Protein AF-A0A1C5G244-F1 (afdb_monomer_lite)

Sequence (136 aa):
MRPIRTLVAVAAVSLAIAAPAVAAPQTTAASAATPTVEEQRLDQAAPQEILRRSGFDDVAPDFARALAGTHSAAEAERVITRDGRALWRRAVDRVQGRGPAGGDLSRGDDRPLYWARLGMTRVLGQWQPGFPLTDA

pLDDT: mean 85.11, std 18.09, range [38.53, 98.81]

Secondary structure (DSSP, 8-state):
--PPPP-----------PPP----------PPPPPPHHHHHTTSHHHHHHHHHHTGGGHHHHHHHHHHT--SHHHHHHHHHHHHHHHHHHHHHHHTT-SS--SSS-TT--HHHHHHHHHHHHHHHH---SSPPPP-

Radius of gyration: 28.36 Å; chains: 1; bounding box: 49×92×51 Å

Foldseek 3Di:
DDDDDDDDDDDDDDDDDDDDDDDDDPQPQQAQDDDDPVLVCCVPPPLCVVLVQQVLNVLLVVLLVLCQPDQDPVSNVVSCVVSLVVLVVSLVCLLVVHDDVRHPDDSPDCSNSVSSVSSNVSSVSRDGHPDGDDDD

Structure (mmCIF, N/CA/C/O backbone):
data_AF-A0A1C5G244-F1
#
_entry.id   AF-A0A1C5G244-F1
#
loop_
_atom_site.group_PDB
_atom_site.id
_atom_site.type_symbol
_atom_site.label_atom_id
_atom_site.label_alt_id
_atom_site.label_comp_id
_atom_site.label_asym_id
_atom_site.label_entity_id
_atom_site.label_seq_id
_atom_site.pdbx_PDB_ins_code
_atom_site.Cartn_x
_atom_site.Cartn_y
_atom_site.Cartn_z
_atom_site.occupancy
_atom_site.B_iso_or_equiv
_atom_site.auth_seq_id
_atom_site.auth_comp_id
_atom_site.auth_asym_id
_atom_site.auth_atom_id
_atom_site.pdbx_PDB_model_num
ATOM 1 N N . MET A 1 1 ? -25.290 80.795 19.929 1.00 38.81 1 MET A N 1
ATOM 2 C CA . MET A 1 1 ? -25.675 79.786 18.918 1.00 38.81 1 MET A CA 1
ATOM 3 C C . MET A 1 1 ? -25.995 78.477 19.641 1.00 38.81 1 MET A C 1
ATOM 5 O O . MET A 1 1 ? -25.150 78.031 20.394 1.00 38.81 1 MET A O 1
ATOM 9 N N . ARG A 1 2 ? -27.236 77.985 19.470 1.00 38.53 2 ARG A N 1
ATOM 10 C CA . ARG A 1 2 ? -27.871 76.674 19.790 1.00 38.53 2 ARG A CA 1
ATOM 11 C C . ARG A 1 2 ? -27.381 75.814 20.993 1.00 38.53 2 ARG A C 1
ATOM 13 O O . ARG A 1 2 ? -26.230 75.399 20.998 1.00 38.53 2 ARG A O 1
ATOM 20 N N . PRO A 1 3 ? -28.275 75.420 21.933 1.00 41.06 3 PRO A N 1
ATOM 21 C CA . PRO A 1 3 ? -27.953 74.474 23.006 1.00 41.06 3 PRO A CA 1
ATOM 22 C C . PRO A 1 3 ? -27.981 73.022 22.497 1.00 41.06 3 PRO A C 1
ATOM 24 O O . PRO A 1 3 ? -28.948 72.606 21.856 1.00 41.06 3 PRO A O 1
ATOM 27 N N . ILE A 1 4 ? -26.942 72.238 22.797 1.00 52.84 4 ILE A N 1
ATOM 28 C CA . ILE A 1 4 ? -26.887 70.805 22.473 1.00 52.84 4 ILE A CA 1
ATOM 29 C C . ILE A 1 4 ? -27.452 70.028 23.665 1.00 52.84 4 ILE A C 1
ATOM 31 O O . ILE A 1 4 ? -26.930 70.094 24.774 1.00 52.84 4 ILE A O 1
ATOM 35 N N . ARG A 1 5 ? -28.569 69.337 23.428 1.00 50.47 5 ARG A N 1
ATOM 36 C CA . ARG A 1 5 ? -29.277 68.502 24.402 1.00 50.47 5 ARG A CA 1
ATOM 37 C C . ARG A 1 5 ? -28.597 67.139 24.518 1.00 50.47 5 ARG A C 1
ATOM 39 O O . ARG A 1 5 ? -28.425 66.446 23.520 1.00 50.47 5 ARG A O 1
ATOM 46 N N . THR A 1 6 ? -28.257 66.766 25.743 1.00 46.66 6 THR A N 1
ATOM 47 C CA . THR A 1 6 ? -27.741 65.455 26.140 1.00 46.66 6 THR A CA 1
ATOM 48 C C . THR A 1 6 ? -28.837 64.393 26.013 1.00 46.66 6 THR A C 1
ATOM 50 O O . THR A 1 6 ? -29.917 64.561 26.576 1.00 46.66 6 THR A O 1
ATOM 53 N N . LEU A 1 7 ? -28.562 63.286 25.321 1.00 48.94 7 LEU A N 1
ATOM 54 C CA . LEU A 1 7 ? -29.359 62.058 25.390 1.00 48.94 7 LEU A CA 1
ATOM 55 C C . LEU A 1 7 ? -28.402 60.891 25.643 1.00 48.94 7 LEU A C 1
ATOM 57 O O . LEU A 1 7 ? -27.658 60.483 24.757 1.00 48.94 7 LEU A O 1
ATOM 61 N N . VAL A 1 8 ? -28.397 60.390 26.879 1.00 49.19 8 VAL A N 1
ATOM 62 C CA . VAL A 1 8 ? -27.701 59.160 27.270 1.00 49.19 8 VAL A CA 1
ATOM 63 C C . VAL A 1 8 ? -28.690 58.012 27.094 1.00 49.19 8 VAL A C 1
ATOM 65 O O . VAL A 1 8 ? -29.697 57.952 27.795 1.00 49.19 8 VAL A O 1
ATOM 68 N N . ALA A 1 9 ? -28.421 57.118 26.145 1.00 48.81 9 ALA A N 1
ATOM 69 C CA . ALA A 1 9 ? -29.157 55.871 25.984 1.00 48.81 9 ALA A CA 1
ATOM 70 C C . ALA A 1 9 ? -28.439 54.770 26.779 1.00 48.81 9 ALA A C 1
ATOM 72 O O . ALA A 1 9 ? -27.307 54.410 26.461 1.00 48.81 9 ALA A O 1
ATOM 73 N N . VAL A 1 10 ? -29.081 54.254 27.828 1.00 49.84 10 VAL A N 1
ATOM 74 C CA . VAL A 1 10 ? -28.596 53.091 28.583 1.00 49.84 10 VAL A CA 1
ATOM 75 C C . VAL A 1 10 ? -29.137 51.836 27.901 1.00 49.84 10 VAL A C 1
ATOM 77 O O . VAL A 1 10 ? -30.338 51.578 27.935 1.00 49.84 10 VAL A O 1
ATOM 80 N N . ALA A 1 11 ? -28.258 51.066 27.261 1.00 52.50 11 ALA A N 1
ATOM 81 C CA . ALA A 1 11 ? -28.584 49.749 26.727 1.00 52.50 11 ALA A CA 1
ATOM 82 C C . ALA A 1 11 ? -28.384 48.699 27.830 1.00 52.50 11 ALA A C 1
ATOM 84 O O . ALA A 1 11 ? -27.265 48.483 28.296 1.00 52.50 11 ALA A O 1
ATOM 85 N N . ALA A 1 12 ? -29.468 48.059 28.266 1.00 51.81 12 ALA A N 1
ATOM 86 C CA . ALA A 1 12 ? -29.406 46.920 29.174 1.00 51.81 12 ALA A CA 1
ATOM 87 C C . ALA A 1 12 ? -28.983 45.669 28.386 1.00 51.81 12 ALA A C 1
ATOM 89 O O . ALA A 1 12 ? -29.710 45.204 27.510 1.00 51.81 12 ALA A O 1
ATOM 90 N N . VAL A 1 13 ? -27.797 45.137 28.684 1.00 59.84 13 VAL A N 1
ATOM 91 C CA . VAL A 1 13 ? -27.302 43.876 28.118 1.00 59.84 13 VAL A CA 1
ATOM 92 C C . VAL A 1 13 ? -27.800 42.730 28.996 1.00 59.84 13 VAL A C 1
ATOM 94 O O . VAL A 1 13 ? -27.404 42.607 30.153 1.00 59.84 13 VAL A O 1
ATOM 97 N N . SER A 1 14 ? -28.684 41.892 28.458 1.00 55.09 14 SER A N 1
ATOM 98 C CA . SER A 1 14 ? -29.106 40.645 29.101 1.00 55.09 14 SER A CA 1
ATOM 99 C C . SER A 1 14 ? -28.030 39.578 28.895 1.00 55.09 14 SER A C 1
ATOM 101 O O . SER A 1 14 ? -27.777 39.149 27.771 1.00 55.09 14 SER A O 1
ATOM 103 N N . LEU A 1 15 ? -27.383 39.155 29.981 1.00 54.06 15 LEU A N 1
ATOM 104 C CA . LEU A 1 15 ? -26.385 38.089 29.970 1.00 54.06 15 LEU A CA 1
ATOM 105 C C . LEU A 1 15 ? -27.097 36.727 29.999 1.00 54.06 15 LEU A C 1
ATOM 107 O O . LEU A 1 15 ? -27.658 36.338 31.021 1.00 54.06 15 LEU A O 1
ATOM 111 N N . ALA A 1 16 ? -27.099 36.010 28.875 1.00 62.41 16 ALA A N 1
ATOM 112 C CA . ALA A 1 16 ? -27.580 34.633 28.820 1.00 62.41 16 ALA A CA 1
ATOM 113 C C . ALA A 1 16 ? -26.524 33.699 29.435 1.00 62.41 16 ALA A C 1
ATOM 115 O O . ALA A 1 16 ? -25.409 33.586 28.928 1.00 62.41 16 ALA A O 1
ATOM 116 N N . ILE A 1 17 ? -26.870 33.044 30.543 1.00 62.41 17 ILE A N 1
ATOM 117 C CA . ILE A 1 17 ? -26.024 32.039 31.193 1.00 62.41 17 ILE A CA 1
ATOM 118 C C . ILE A 1 17 ? -26.116 30.751 30.366 1.00 62.41 17 ILE A C 1
ATOM 120 O O . ILE A 1 17 ? -27.175 30.129 30.295 1.00 62.41 17 ILE A O 1
ATOM 124 N N . ALA A 1 18 ? -25.018 30.359 29.721 1.00 60.62 18 ALA A N 1
ATOM 125 C CA . ALA A 1 18 ? -24.918 29.088 29.012 1.00 60.62 18 ALA A CA 1
ATOM 126 C C . ALA A 1 18 ? -24.829 27.933 30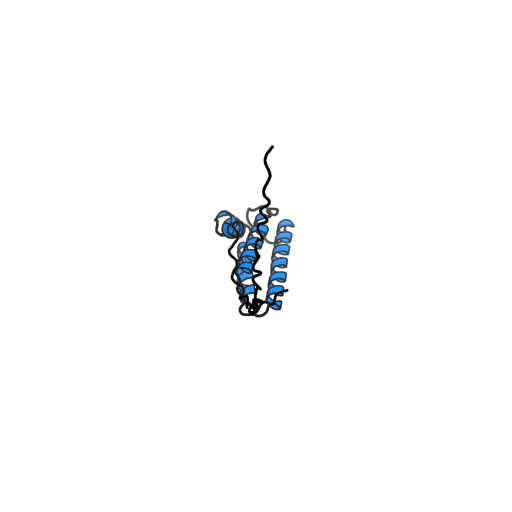.024 1.00 60.62 18 ALA A C 1
ATOM 128 O O . ALA A 1 18 ? -23.928 27.901 30.862 1.00 60.62 18 ALA A O 1
ATOM 129 N N . ALA A 1 19 ? -25.764 26.984 29.955 1.00 66.56 19 ALA A N 1
ATOM 130 C CA . ALA A 1 19 ? 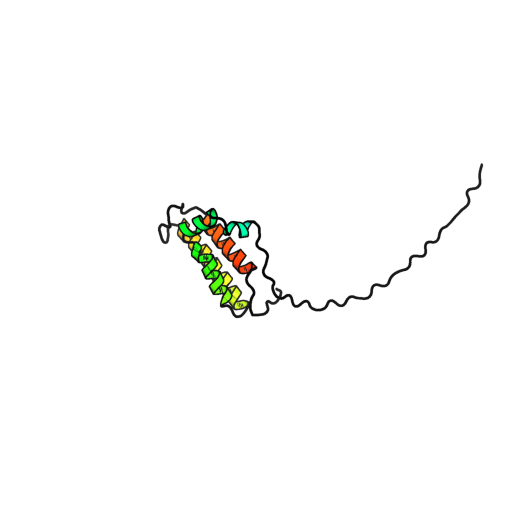-25.674 25.737 30.708 1.00 66.56 19 ALA A CA 1
ATOM 131 C C . ALA A 1 19 ? -2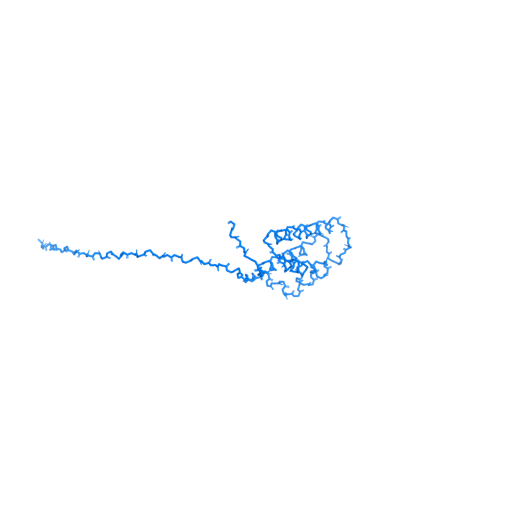4.532 24.859 30.149 1.00 66.56 19 ALA A C 1
ATOM 133 O O . ALA A 1 19 ? -24.300 24.872 28.936 1.00 66.56 19 ALA A O 1
ATOM 134 N N . PRO A 1 20 ? -23.824 24.078 30.985 1.00 55.59 20 PRO A N 1
ATOM 135 C CA . PRO A 1 20 ? -22.780 23.184 30.504 1.00 55.59 20 PRO A CA 1
ATOM 136 C C . PRO A 1 20 ? -23.411 22.025 29.724 1.00 55.59 20 PRO A C 1
ATOM 138 O O . PRO A 1 20 ? -24.176 21.230 30.269 1.00 55.59 20 PRO A O 1
ATOM 141 N N . ALA A 1 21 ? -23.086 21.923 28.436 1.00 64.25 21 ALA A N 1
ATOM 142 C CA . ALA A 1 21 ? -23.397 20.746 27.639 1.00 64.25 21 ALA A CA 1
ATOM 143 C C . ALA A 1 21 ? -22.464 19.606 28.073 1.00 64.25 21 ALA A C 1
ATOM 145 O O . ALA A 1 21 ? -21.257 19.656 27.841 1.00 64.25 21 ALA A O 1
ATOM 146 N N . VAL A 1 22 ? -23.017 18.587 28.729 1.00 65.00 22 VAL A N 1
ATOM 147 C CA . VAL A 1 22 ? -22.284 17.353 29.029 1.00 65.00 22 VAL A CA 1
ATOM 148 C C . VAL A 1 22 ? -22.165 16.566 27.725 1.00 65.00 22 VAL A C 1
ATOM 150 O O . VAL A 1 22 ? -23.163 16.077 27.198 1.00 65.00 22 VAL A O 1
ATOM 153 N N . ALA A 1 23 ? -20.954 16.480 27.172 1.00 61.81 23 ALA A N 1
ATOM 154 C CA . ALA A 1 23 ? -20.678 15.658 26.001 1.00 61.81 23 ALA A CA 1
ATOM 155 C C . ALA A 1 23 ? -20.836 14.177 26.376 1.00 61.81 23 ALA A C 1
ATOM 157 O O . ALA A 1 23 ? -20.119 13.668 27.238 1.00 61.81 23 ALA A O 1
ATOM 158 N N . ALA A 1 24 ? -21.786 13.485 25.746 1.00 66.00 24 ALA A N 1
ATOM 159 C CA . ALA A 1 24 ? -21.866 12.033 25.841 1.00 66.00 24 ALA A CA 1
ATOM 160 C C . ALA A 1 24 ? -20.617 11.415 25.181 1.00 66.00 24 ALA A C 1
ATOM 162 O O . ALA A 1 24 ? -20.182 11.924 24.141 1.00 66.00 24 ALA A O 1
ATOM 163 N N . PRO A 1 25 ? -20.040 10.337 25.744 1.00 55.19 25 PRO A N 1
ATOM 164 C CA . PRO A 1 25 ? -18.917 9.653 25.121 1.00 55.19 25 PRO A CA 1
ATOM 165 C C . PRO A 1 25 ? -19.363 9.122 23.758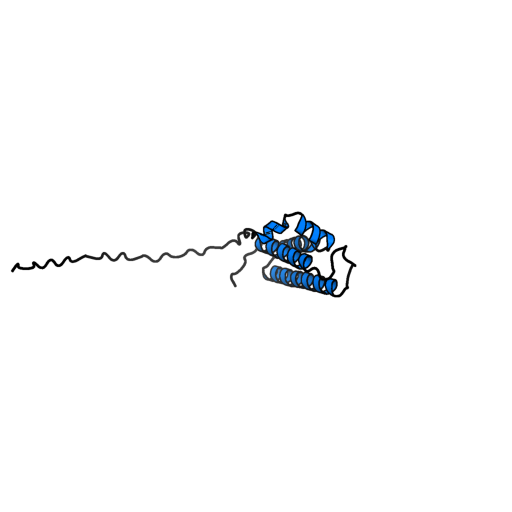 1.00 55.19 25 PRO A C 1
ATOM 167 O O . PRO A 1 25 ? -20.212 8.234 23.668 1.00 55.19 25 PRO A O 1
ATOM 170 N N . GLN A 1 26 ? -18.812 9.695 22.690 1.00 53.72 26 GLN A N 1
ATOM 171 C CA . GLN A 1 26 ? -18.996 9.164 21.350 1.00 53.72 26 GLN A CA 1
ATOM 172 C C . GLN A 1 26 ? -18.146 7.905 21.262 1.00 53.72 26 GLN A C 1
ATOM 174 O O . GLN A 1 26 ? -16.923 7.970 21.232 1.00 53.72 26 GLN A O 1
ATOM 179 N N . THR A 1 27 ? -18.792 6.744 21.274 1.00 53.03 27 THR A N 1
ATOM 180 C CA . THR A 1 27 ? -18.138 5.507 20.860 1.00 53.03 27 THR A CA 1
ATOM 181 C C . THR A 1 27 ? -17.947 5.627 19.352 1.00 53.03 27 THR A C 1
ATOM 183 O O . THR A 1 27 ? -18.865 5.361 18.576 1.00 53.03 27 THR A O 1
ATOM 186 N N . THR A 1 28 ? -16.795 6.133 18.922 1.00 56.25 28 THR A N 1
ATOM 187 C CA . THR A 1 28 ? -16.415 6.194 17.511 1.00 56.25 28 THR A CA 1
ATOM 188 C C . THR A 1 28 ? -16.166 4.770 17.034 1.00 56.25 28 THR A C 1
ATOM 190 O O . THR A 1 28 ? -15.056 4.250 17.085 1.00 56.25 28 THR A O 1
ATOM 193 N N . ALA A 1 29 ? -17.225 4.105 16.572 1.00 59.19 29 ALA A N 1
ATOM 194 C CA . ALA A 1 29 ? -17.048 2.978 15.673 1.00 59.19 29 ALA A CA 1
ATOM 195 C C . ALA A 1 29 ? -16.201 3.482 14.495 1.00 59.19 29 ALA A C 1
ATOM 197 O O . ALA A 1 29 ? -16.546 4.492 13.876 1.00 59.19 29 ALA A O 1
ATOM 198 N N . ALA A 1 30 ? -15.066 2.832 14.237 1.00 62.94 30 ALA A N 1
ATOM 199 C CA . ALA A 1 30 ? -14.181 3.203 13.143 1.00 62.94 30 ALA A CA 1
ATOM 200 C C . ALA A 1 30 ? -14.962 3.108 11.821 1.00 62.94 30 ALA A C 1
ATOM 202 O O . ALA A 1 30 ? -15.276 2.018 11.348 1.00 62.94 30 ALA A O 1
ATOM 203 N N . SER A 1 31 ? -15.336 4.258 11.257 1.00 69.94 31 SER A N 1
ATOM 204 C CA . SER A 1 31 ? -16.010 4.327 9.963 1.00 69.94 31 SER A CA 1
ATOM 205 C C . SER A 1 31 ? -14.967 4.205 8.863 1.00 69.94 31 SER A C 1
ATOM 207 O O . SER A 1 31 ? -13.935 4.872 8.923 1.00 69.94 31 SER A O 1
ATOM 209 N N . ALA A 1 32 ? -15.248 3.394 7.840 1.00 84.56 32 ALA A N 1
ATOM 210 C CA . ALA A 1 32 ? -14.376 3.297 6.674 1.00 84.56 32 ALA A CA 1
ATOM 211 C C . ALA A 1 32 ? -14.148 4.684 6.057 1.00 84.56 32 ALA A C 1
ATOM 213 O O . ALA A 1 32 ? -15.097 5.437 5.816 1.00 84.56 32 ALA A O 1
ATOM 214 N N . ALA A 1 33 ? -12.884 5.010 5.803 1.00 89.94 33 ALA A N 1
ATOM 215 C CA . ALA A 1 33 ? -12.493 6.261 5.184 1.00 89.94 33 ALA A CA 1
ATOM 216 C C . ALA A 1 33 ? -12.924 6.301 3.711 1.00 89.94 33 ALA A C 1
ATOM 218 O O . ALA A 1 33 ? -12.800 5.322 2.967 1.00 89.94 33 ALA A O 1
ATOM 219 N N . THR A 1 34 ? -13.390 7.470 3.272 1.00 94.56 34 THR A N 1
ATOM 220 C CA . THR A 1 34 ? -13.603 7.748 1.850 1.00 94.56 34 THR A CA 1
ATOM 221 C C . THR A 1 34 ? -12.249 7.791 1.137 1.00 94.56 34 THR A C 1
ATOM 223 O O . THR A 1 34 ? -11.388 8.566 1.559 1.00 94.56 34 THR A O 1
ATOM 226 N N . PRO A 1 35 ? -12.049 7.027 0.046 1.00 95.75 35 PRO A N 1
ATOM 227 C CA . PRO A 1 35 ? -10.805 7.069 -0.713 1.00 95.75 35 PRO A CA 1
ATOM 228 C C . PRO A 1 35 ? -10.504 8.462 -1.255 1.00 95.75 35 PRO A C 1
ATOM 230 O O . PRO A 1 35 ? -11.378 9.133 -1.817 1.00 95.75 35 PRO A O 1
ATOM 233 N N . THR A 1 36 ? -9.244 8.861 -1.159 1.00 96.56 36 THR A N 1
ATOM 234 C CA . THR A 1 36 ? -8.715 10.057 -1.816 1.00 96.56 36 THR A CA 1
ATOM 235 C C . THR A 1 36 ? -8.792 9.931 -3.340 1.00 96.56 36 THR A C 1
ATOM 237 O O . THR A 1 36 ? -8.886 8.834 -3.890 1.00 96.56 36 THR A O 1
ATOM 240 N N . VAL A 1 37 ? -8.693 11.057 -4.053 1.00 97.88 37 VAL A N 1
ATOM 241 C CA . VAL A 1 37 ? -8.653 11.064 -5.529 1.00 97.88 37 VAL A CA 1
ATOM 242 C C . VAL A 1 37 ? -7.542 10.159 -6.064 1.00 97.88 37 VAL A C 1
ATOM 244 O O . VAL A 1 37 ? -7.732 9.471 -7.061 1.00 97.88 37 VAL A O 1
ATOM 247 N N . GLU A 1 38 ? -6.391 10.133 -5.398 1.00 97.12 38 GLU A N 1
ATOM 248 C CA . GLU A 1 38 ? -5.260 9.313 -5.818 1.00 97.12 38 GLU A CA 1
ATOM 249 C C . GLU A 1 38 ? -5.534 7.819 -5.602 1.00 97.12 38 GLU A C 1
ATOM 251 O O . GLU A 1 38 ? -5.295 7.011 -6.495 1.00 97.12 38 GLU A O 1
ATOM 256 N N . GLU A 1 39 ? -6.127 7.439 -4.469 1.00 97.94 39 GLU A N 1
ATOM 257 C CA . GLU A 1 39 ? -6.543 6.054 -4.206 1.00 97.94 39 GLU A CA 1
ATOM 258 C C . GLU A 1 39 ? -7.655 5.581 -5.150 1.00 97.94 39 GLU A C 1
ATOM 260 O O . GLU A 1 39 ? -7.715 4.396 -5.475 1.00 97.94 39 GLU A O 1
ATOM 265 N N . GLN A 1 40 ? -8.512 6.485 -5.632 1.00 98.00 40 GLN A N 1
ATOM 266 C CA . GLN A 1 40 ? -9.512 6.176 -6.662 1.00 98.00 40 GLN A CA 1
ATOM 267 C C . GLN A 1 40 ? -8.864 5.893 -8.024 1.00 98.00 40 GLN A C 1
ATOM 269 O O . GLN A 1 40 ? -9.388 5.101 -8.805 1.00 98.00 40 GLN A O 1
ATOM 274 N N . ARG A 1 41 ? -7.696 6.484 -8.323 1.00 98.25 41 ARG A N 1
ATOM 275 C CA . ARG A 1 41 ? -6.975 6.204 -9.578 1.00 98.25 41 ARG A CA 1
ATOM 276 C C . ARG A 1 41 ? -6.475 4.771 -9.664 1.00 98.25 41 ARG A C 1
ATOM 278 O O . ARG A 1 41 ? -6.265 4.305 -10.779 1.00 98.25 41 ARG A O 1
ATOM 285 N N . LEU A 1 42 ? -6.346 4.061 -8.540 1.00 97.94 42 LEU A N 1
ATOM 286 C CA . LEU A 1 42 ? -6.046 2.628 -8.557 1.00 97.94 42 LEU A CA 1
ATOM 287 C C . LEU A 1 42 ? -7.038 1.853 -9.423 1.00 97.94 42 LEU A C 1
ATOM 289 O O . LEU A 1 42 ? -6.629 0.887 -10.046 1.00 97.94 42 LEU A O 1
ATOM 293 N N . ASP A 1 43 ? -8.293 2.289 -9.538 1.00 97.31 43 ASP A N 1
ATOM 294 C CA . ASP A 1 43 ? -9.315 1.582 -10.322 1.00 97.31 43 ASP A CA 1
ATOM 295 C C . ASP A 1 43 ? -9.151 1.800 -11.845 1.00 97.31 43 ASP A C 1
ATOM 297 O O . ASP A 1 43 ? -9.867 1.209 -12.653 1.00 97.31 43 ASP A O 1
ATOM 301 N N . GLN A 1 44 ? -8.200 2.642 -12.267 1.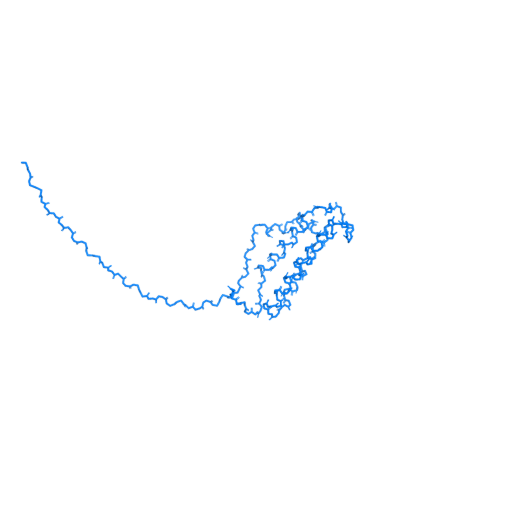00 98.56 44 GLN A N 1
ATOM 302 C CA . GLN A 1 44 ? -7.908 2.893 -13.677 1.00 98.56 44 GLN A CA 1
ATOM 303 C C . GLN A 1 44 ? -7.010 1.809 -14.284 1.00 98.56 44 GLN A C 1
ATOM 305 O O . GLN A 1 44 ? -6.175 1.197 -13.620 1.00 98.56 44 GLN A O 1
ATOM 310 N N . ALA A 1 45 ? -7.115 1.637 -15.604 1.00 98.44 45 ALA A N 1
ATOM 311 C CA . ALA A 1 45 ? -6.367 0.616 -16.334 1.00 98.44 45 ALA A CA 1
ATOM 312 C C . ALA A 1 45 ? -4.839 0.761 -16.204 1.00 98.44 45 ALA A C 1
ATOM 314 O O . ALA A 1 45 ? -4.139 -0.240 -16.094 1.00 98.44 45 ALA A O 1
ATOM 315 N N . ALA A 1 46 ? -4.307 1.989 -16.203 1.00 97.88 46 ALA A N 1
ATOM 316 C CA . ALA A 1 46 ? -2.859 2.201 -16.195 1.00 97.88 46 ALA A CA 1
ATOM 317 C C . ALA A 1 46 ? -2.182 1.749 -14.880 1.00 97.88 46 ALA A C 1
ATOM 319 O O . ALA A 1 46 ? -1.227 0.975 -14.967 1.00 97.88 46 ALA A O 1
ATOM 320 N N . PRO A 1 47 ? -2.646 2.141 -13.674 1.00 98.00 47 PRO A N 1
ATOM 321 C CA . PRO A 1 47 ? -2.115 1.597 -12.420 1.00 98.00 47 PRO A CA 1
ATOM 322 C C . PRO A 1 47 ? -2.260 0.076 -12.303 1.00 98.00 47 PRO A C 1
ATOM 324 O O . PRO A 1 47 ? -1.298 -0.590 -11.922 1.00 98.00 47 PRO A O 1
ATOM 327 N N . GLN A 1 48 ? -3.412 -0.480 -12.697 1.00 98.12 48 GLN A N 1
ATOM 328 C CA . GLN A 1 48 ? -3.644 -1.930 -12.669 1.00 98.12 48 GLN A CA 1
ATOM 329 C C . GLN A 1 48 ? -2.661 -2.688 -13.567 1.00 98.12 48 GLN A C 1
ATOM 331 O O . GLN A 1 48 ? -2.064 -3.679 -13.149 1.00 98.12 48 GLN A O 1
ATOM 336 N N . GLU A 1 49 ? -2.409 -2.184 -14.775 1.00 96.88 49 GLU A N 1
ATOM 337 C CA . GLU A 1 49 ? -1.464 -2.807 -15.701 1.00 96.88 49 GLU A CA 1
ATOM 338 C C . GLU A 1 49 ? -0.007 -2.692 -15.223 1.00 96.88 49 GLU A C 1
ATOM 340 O O . GLU A 1 49 ? 0.773 -3.633 -15.390 1.00 96.88 49 GLU A O 1
ATOM 345 N N . ILE A 1 50 ? 0.366 -1.579 -14.579 1.00 95.81 50 ILE A N 1
ATOM 346 C CA . ILE A 1 50 ? 1.684 -1.423 -13.941 1.00 95.81 50 ILE A CA 1
ATOM 347 C C . ILE A 1 50 ? 1.863 -2.453 -12.819 1.00 95.81 50 ILE A C 1
ATOM 349 O O . ILE A 1 50 ? 2.906 -3.110 -12.756 1.00 95.81 50 ILE A O 1
ATOM 353 N N . LEU A 1 51 ? 0.866 -2.619 -11.946 1.00 96.12 51 LEU A N 1
ATOM 354 C CA . LEU A 1 51 ? 0.909 -3.597 -10.855 1.00 96.12 51 LEU A CA 1
ATOM 355 C C . LEU A 1 51 ? 1.038 -5.022 -11.401 1.00 96.12 51 LEU A C 1
ATOM 357 O O . LEU A 1 51 ? 1.977 -5.727 -11.034 1.00 96.12 51 LEU A O 1
ATOM 361 N N . ARG A 1 52 ? 0.198 -5.393 -12.371 1.00 94.88 52 ARG A N 1
ATOM 362 C CA . ARG A 1 52 ? 0.221 -6.716 -13.007 1.00 94.88 52 ARG A CA 1
ATOM 363 C C . ARG A 1 52 ? 1.558 -7.022 -13.689 1.00 94.88 52 ARG A C 1
ATOM 365 O O . ARG A 1 52 ? 2.121 -8.099 -13.515 1.00 94.88 52 ARG A O 1
ATOM 372 N N . ARG A 1 53 ? 2.110 -6.079 -14.464 1.00 92.94 53 ARG A N 1
ATOM 373 C CA . ARG A 1 53 ? 3.392 -6.272 -15.180 1.00 92.94 53 ARG A CA 1
ATOM 374 C C . ARG A 1 53 ? 4.609 -6.261 -14.265 1.00 92.94 53 ARG A C 1
ATOM 376 O O . ARG A 1 53 ? 5.610 -6.904 -14.577 1.00 92.94 53 ARG A O 1
ATOM 383 N N . SER A 1 54 ? 4.543 -5.533 -13.154 1.00 92.31 54 SER A N 1
ATOM 384 C CA . SER A 1 54 ? 5.603 -5.534 -12.138 1.00 92.31 54 SER A CA 1
ATOM 385 C C . SER A 1 54 ? 5.510 -6.718 -11.172 1.00 92.31 54 SER A C 1
ATOM 387 O O . SER A 1 54 ? 6.491 -7.012 -10.480 1.00 92.31 54 SER A O 1
ATOM 389 N N . GLY A 1 55 ? 4.358 -7.396 -11.142 1.00 92.81 55 GLY A N 1
ATOM 390 C CA . GLY A 1 55 ? 4.004 -8.474 -10.224 1.00 92.81 55 GLY A CA 1
ATOM 391 C C . GLY A 1 55 ? 3.579 -7.998 -8.834 1.00 92.81 55 GLY A C 1
ATOM 392 O O . GLY A 1 55 ? 3.521 -8.817 -7.931 1.00 92.81 55 GLY A O 1
ATOM 393 N N . PHE A 1 56 ? 3.370 -6.696 -8.620 1.00 96.00 56 PHE A N 1
ATOM 394 C CA . PHE A 1 56 ? 2.990 -6.118 -7.319 1.00 96.00 56 PHE A CA 1
ATOM 395 C C . PHE A 1 56 ? 1.462 -6.098 -7.100 1.00 96.00 56 PHE A C 1
ATOM 397 O O . PHE A 1 56 ? 0.980 -5.510 -6.132 1.00 96.00 56 PHE A O 1
ATOM 404 N N . ASP A 1 57 ? 0.696 -6.706 -8.003 1.00 96.31 57 ASP A N 1
ATOM 405 C CA . ASP A 1 57 ? -0.766 -6.811 -7.975 1.00 96.31 57 ASP A CA 1
ATOM 406 C C . ASP A 1 57 ? -1.308 -7.681 -6.830 1.00 96.31 57 ASP A C 1
ATOM 408 O O . ASP A 1 57 ? -2.449 -7.499 -6.410 1.00 96.31 57 ASP A O 1
ATOM 412 N N . ASP A 1 58 ? -0.478 -8.555 -6.265 1.00 97.56 58 ASP A N 1
ATOM 413 C CA . ASP A 1 58 ? -0.782 -9.367 -5.082 1.00 97.56 58 ASP A CA 1
ATOM 414 C C . ASP A 1 58 ? -0.730 -8.580 -3.759 1.00 97.56 58 ASP A C 1
ATOM 416 O O . ASP A 1 58 ? -1.408 -8.935 -2.795 1.00 97.56 58 ASP A O 1
ATOM 420 N N . VAL A 1 59 ? 0.032 -7.483 -3.697 1.00 98.38 59 VAL A N 1
ATOM 421 C CA . VAL A 1 59 ? 0.376 -6.808 -2.434 1.00 98.38 59 VAL A CA 1
ATOM 422 C C . VAL A 1 59 ? -0.856 -6.334 -1.659 1.00 98.38 59 VAL A C 1
ATOM 424 O O . VAL A 1 59 ? -0.981 -6.619 -0.468 1.00 98.38 59 VAL A O 1
ATOM 427 N N . ALA A 1 60 ? -1.760 -5.591 -2.301 1.00 98.50 60 ALA A N 1
ATOM 428 C CA . ALA A 1 60 ? -2.929 -5.040 -1.615 1.00 98.50 60 ALA A CA 1
ATOM 429 C C . ALA A 1 60 ? -3.987 -6.113 -1.269 1.00 98.50 60 ALA A C 1
ATOM 431 O O . ALA A 1 60 ? -4.454 -6.109 -0.126 1.00 98.50 60 ALA A O 1
ATOM 432 N N . PRO A 1 61 ? -4.344 -7.059 -2.167 1.00 98.62 61 PRO A N 1
ATOM 433 C CA . PRO A 1 61 ? -5.225 -8.179 -1.825 1.00 98.62 61 PRO A CA 1
ATOM 434 C C . PRO A 1 61 ? -4.706 -9.042 -0.667 1.00 98.62 61 PRO A C 1
ATOM 436 O O . PRO A 1 61 ? -5.475 -9.414 0.222 1.00 98.62 61 PRO A O 1
ATOM 439 N N . ASP A 1 62 ? -3.409 -9.343 -0.645 1.00 98.81 62 ASP A N 1
ATOM 440 C CA . ASP A 1 62 ? -2.794 -10.167 0.398 1.00 98.81 62 ASP A CA 1
ATOM 441 C C . ASP A 1 62 ? -2.789 -9.450 1.745 1.00 98.81 62 ASP A C 1
ATOM 443 O O . ASP A 1 62 ? -3.165 -10.035 2.765 1.00 98.81 62 ASP A O 1
ATOM 447 N N . PHE A 1 63 ? -2.454 -8.159 1.730 1.00 98.81 63 PHE A N 1
ATOM 448 C CA . PHE A 1 63 ? -2.531 -7.298 2.902 1.00 98.81 63 PHE A CA 1
ATOM 449 C C . PHE A 1 63 ? -3.961 -7.197 3.453 1.00 98.81 63 PHE A C 1
ATOM 451 O O . PHE A 1 63 ? -4.165 -7.315 4.661 1.00 98.81 63 PHE A O 1
ATOM 458 N N . ALA A 1 64 ? -4.967 -7.051 2.583 1.00 98.62 64 ALA A N 1
ATOM 459 C CA . ALA A 1 64 ? -6.374 -7.016 2.985 1.00 98.62 64 ALA A CA 1
ATOM 460 C C . ALA A 1 64 ? -6.805 -8.316 3.677 1.00 98.62 64 ALA A C 1
ATOM 462 O O . ALA A 1 64 ? -7.438 -8.275 4.733 1.00 98.62 64 ALA A O 1
ATOM 463 N N . ARG A 1 65 ? -6.415 -9.474 3.125 1.00 98.69 65 ARG A N 1
ATOM 464 C CA . ARG A 1 65 ? -6.677 -10.783 3.746 1.00 98.69 65 ARG A CA 1
ATOM 465 C C . ARG A 1 65 ? -5.981 -10.918 5.098 1.00 98.69 65 ARG A C 1
ATOM 467 O O . ARG A 1 65 ? -6.584 -11.430 6.037 1.00 98.69 65 ARG A O 1
ATOM 474 N N . ALA A 1 66 ? -4.736 -10.455 5.206 1.00 98.44 66 ALA A N 1
ATOM 475 C CA . ALA A 1 66 ? -3.995 -10.486 6.460 1.00 98.44 66 ALA A CA 1
ATOM 476 C C . ALA A 1 66 ? -4.642 -9.596 7.532 1.00 98.44 66 ALA A C 1
ATOM 478 O O . ALA A 1 66 ? -4.804 -10.048 8.662 1.00 98.44 66 ALA A O 1
ATOM 479 N N . LEU A 1 67 ? -5.054 -8.371 7.182 1.00 97.62 67 LEU A N 1
ATOM 480 C CA . LEU A 1 67 ? -5.753 -7.457 8.092 1.00 97.62 67 LEU A CA 1
ATOM 481 C C . LEU A 1 67 ? -7.109 -8.005 8.546 1.00 97.62 67 LEU A C 1
ATOM 483 O O . LEU A 1 67 ? -7.429 -7.943 9.734 1.00 97.62 67 LEU A O 1
ATOM 487 N N . ALA A 1 68 ? -7.889 -8.574 7.625 1.00 96.94 68 ALA A N 1
ATOM 488 C CA . ALA A 1 68 ? -9.196 -9.155 7.932 1.00 96.94 68 ALA A CA 1
ATOM 489 C C . ALA A 1 68 ? -9.119 -10.316 8.940 1.00 96.94 68 ALA A C 1
ATOM 491 O O . ALA A 1 68 ? -10.082 -10.562 9.659 1.00 96.94 68 ALA A O 1
ATOM 492 N N . GLY A 1 69 ? -7.980 -11.012 9.009 1.00 96.69 69 GLY A N 1
ATOM 493 C CA . GLY A 1 69 ? -7.743 -12.107 9.953 1.00 96.69 69 GLY A CA 1
ATOM 494 C C . GLY A 1 69 ? -7.224 -11.680 11.329 1.00 96.69 69 GLY A C 1
ATOM 495 O O . GLY A 1 69 ? -6.849 -12.544 12.114 1.00 96.69 69 GLY A O 1
ATOM 496 N N . THR A 1 70 ? -7.131 -10.381 11.620 1.00 97.81 70 THR A N 1
ATOM 497 C CA . THR A 1 70 ? -6.620 -9.897 12.913 1.00 97.81 70 THR A CA 1
ATOM 498 C C . THR A 1 70 ? -7.725 -9.836 13.964 1.00 97.81 70 THR A C 1
ATOM 500 O O . THR A 1 70 ? -8.871 -9.502 13.659 1.00 97.81 70 THR A O 1
ATOM 503 N N . HIS A 1 71 ? -7.377 -10.120 15.222 1.00 96.31 71 HIS A N 1
ATOM 504 C CA . HIS A 1 71 ? -8.341 -10.123 16.332 1.00 96.31 71 HIS A CA 1
ATOM 505 C C . HIS A 1 71 ? -8.022 -9.111 17.440 1.00 96.31 71 HIS A C 1
ATOM 507 O O . HIS A 1 71 ? -8.744 -9.029 18.432 1.00 96.31 71 HIS A O 1
ATOM 513 N N . SER A 1 72 ? -6.953 -8.326 17.292 1.00 95.50 72 SER A N 1
ATOM 514 C CA . SER A 1 72 ? -6.654 -7.198 18.179 1.00 95.50 72 SER A CA 1
ATOM 515 C C . SER A 1 72 ? -5.804 -6.137 17.483 1.00 95.50 72 SER A C 1
ATOM 517 O O . SER A 1 72 ? -5.128 -6.421 16.488 1.00 95.50 72 SER A O 1
ATOM 519 N N . ALA A 1 73 ? -5.776 -4.928 18.053 1.00 94.81 73 ALA A N 1
ATOM 520 C CA . ALA A 1 73 ? -4.984 -3.811 17.535 1.00 94.81 73 ALA A CA 1
ATOM 521 C C . ALA A 1 73 ? -3.489 -4.158 17.442 1.00 94.81 73 ALA A C 1
ATOM 523 O O . ALA A 1 73 ? -2.845 -3.866 16.438 1.00 94.81 73 ALA A O 1
ATOM 524 N N . ALA A 1 74 ? -2.962 -4.885 18.432 1.00 95.94 74 ALA A N 1
ATOM 525 C CA . ALA A 1 74 ? -1.576 -5.339 18.426 1.00 95.94 74 ALA A CA 1
ATOM 526 C C . ALA A 1 74 ? -1.286 -6.340 17.293 1.00 95.94 74 ALA A C 1
ATOM 528 O O . ALA A 1 74 ? -0.172 -6.372 16.772 1.00 95.94 74 ALA A O 1
ATOM 529 N N . GLU A 1 75 ? -2.249 -7.186 16.902 1.00 97.62 75 GLU A N 1
ATOM 530 C CA . GLU A 1 75 ? -2.056 -8.070 15.743 1.00 97.62 75 GLU A CA 1
ATOM 531 C C . GLU A 1 75 ? -2.077 -7.287 14.436 1.00 97.62 75 GLU A C 1
ATOM 533 O O . GLU A 1 75 ? -1.223 -7.516 13.578 1.00 97.62 75 GLU A O 1
ATOM 538 N N . ALA A 1 76 ? -3.015 -6.345 14.305 1.00 97.62 76 ALA A N 1
ATOM 539 C CA . ALA A 1 76 ? -3.103 -5.471 13.144 1.00 97.62 76 ALA A CA 1
ATOM 540 C C . ALA A 1 76 ? -1.819 -4.658 12.956 1.00 97.62 76 ALA A C 1
ATOM 542 O O . ALA A 1 76 ? -1.267 -4.640 11.858 1.00 97.62 76 ALA A O 1
ATOM 543 N N . GLU A 1 77 ? -1.264 -4.089 14.026 1.00 97.44 77 GLU A N 1
ATOM 544 C CA . GLU A 1 77 ? 0.015 -3.375 13.978 1.00 97.44 77 GLU A CA 1
ATOM 545 C C . GLU A 1 77 ? 1.170 -4.276 13.507 1.00 97.44 77 GLU A C 1
ATOM 547 O O . GLU A 1 77 ? 1.989 -3.869 12.671 1.00 97.44 77 GLU A O 1
ATOM 552 N N . ARG A 1 78 ? 1.218 -5.532 13.981 1.00 98.50 78 ARG A N 1
ATOM 553 C CA . ARG A 1 78 ? 2.204 -6.518 13.510 1.00 98.50 78 ARG A CA 1
ATOM 554 C C . ARG A 1 78 ? 2.043 -6.804 12.018 1.00 98.50 78 ARG A C 1
ATOM 556 O O . ARG A 1 78 ? 3.055 -6.846 11.317 1.00 98.50 78 ARG A O 1
ATOM 563 N N . VAL A 1 79 ? 0.812 -6.975 11.531 1.00 98.56 79 VAL A N 1
ATOM 564 C CA . VAL A 1 79 ? 0.516 -7.180 10.101 1.00 98.56 79 VAL A CA 1
ATOM 565 C C . VAL A 1 79 ? 0.946 -5.968 9.274 1.00 98.56 79 VAL A C 1
ATOM 567 O O . VAL A 1 79 ? 1.737 -6.128 8.346 1.00 98.56 79 VAL A O 1
ATOM 570 N N . ILE A 1 80 ? 0.524 -4.758 9.657 1.00 98.44 80 ILE A N 1
ATOM 571 C CA . ILE A 1 80 ? 0.882 -3.490 8.996 1.00 98.44 80 ILE A CA 1
ATOM 572 C C . ILE A 1 80 ? 2.400 -3.347 8.887 1.00 98.44 80 ILE A C 1
ATOM 574 O O . ILE A 1 80 ? 2.946 -3.109 7.806 1.00 98.44 80 ILE A O 1
ATOM 578 N N . THR A 1 81 ? 3.101 -3.557 9.998 1.00 98.69 81 THR A N 1
ATOM 579 C CA . THR A 1 81 ? 4.557 -3.434 10.057 1.00 98.69 81 THR A CA 1
ATOM 580 C C . THR A 1 81 ? 5.258 -4.498 9.215 1.00 98.69 81 THR A C 1
ATOM 582 O O . THR A 1 81 ? 6.214 -4.195 8.494 1.00 98.69 81 THR A O 1
ATOM 585 N N . ARG A 1 82 ? 4.823 -5.760 9.309 1.00 98.69 82 ARG A N 1
ATOM 586 C CA . ARG A 1 82 ? 5.415 -6.880 8.565 1.00 98.69 82 ARG A CA 1
ATOM 587 C C . ARG A 1 82 ? 5.259 -6.674 7.062 1.00 98.69 82 ARG A C 1
ATOM 589 O O . ARG A 1 82 ? 6.256 -6.787 6.342 1.00 98.69 82 ARG A O 1
ATOM 596 N N . ASP A 1 83 ? 4.052 -6.345 6.616 1.00 98.75 83 ASP A N 1
ATOM 597 C CA . ASP A 1 83 ? 3.707 -6.271 5.195 1.00 98.75 83 ASP A CA 1
ATOM 598 C C . ASP A 1 83 ? 4.271 -4.995 4.564 1.00 98.75 83 ASP A C 1
ATOM 600 O O . ASP A 1 83 ? 4.834 -5.051 3.471 1.00 98.75 83 ASP A O 1
ATOM 604 N N . GLY A 1 84 ? 4.288 -3.873 5.295 1.00 98.56 84 GLY A N 1
ATOM 605 C CA . GLY A 1 84 ? 4.980 -2.656 4.858 1.00 98.56 84 GLY A CA 1
ATOM 606 C C . GLY A 1 84 ? 6.486 -2.877 4.658 1.00 98.56 84 GLY A C 1
ATOM 607 O O . GLY A 1 84 ? 7.056 -2.476 3.639 1.00 98.56 84 GLY A O 1
ATOM 608 N N . ARG A 1 85 ? 7.148 -3.592 5.582 1.00 98.75 85 ARG A N 1
ATOM 609 C CA . ARG A 1 85 ? 8.564 -3.969 5.411 1.00 98.75 85 ARG A CA 1
ATOM 610 C C . ARG A 1 85 ? 8.764 -4.967 4.270 1.00 98.75 85 ARG A C 1
ATOM 612 O O . ARG A 1 85 ? 9.801 -4.913 3.612 1.00 98.75 85 ARG A O 1
ATOM 619 N N . ALA A 1 86 ? 7.825 -5.887 4.054 1.00 98.44 86 ALA A N 1
ATOM 620 C CA . ALA A 1 86 ? 7.889 -6.840 2.948 1.00 98.44 86 ALA A CA 1
ATOM 621 C C . ALA A 1 86 ? 7.808 -6.125 1.595 1.00 98.44 86 ALA A C 1
ATOM 623 O O . ALA A 1 86 ? 8.657 -6.375 0.739 1.00 98.44 86 ALA A O 1
ATOM 624 N N . LEU A 1 87 ? 6.882 -5.173 1.448 1.00 98.50 87 LEU A N 1
ATOM 625 C CA . LEU A 1 87 ? 6.782 -4.322 0.265 1.00 98.50 87 LEU A CA 1
ATOM 626 C C . LEU A 1 87 ? 8.087 -3.549 0.016 1.00 98.50 87 LEU A C 1
ATOM 628 O O . LEU A 1 87 ? 8.616 -3.572 -1.096 1.00 98.50 87 LEU A O 1
ATOM 632 N N . TRP A 1 88 ? 8.643 -2.914 1.054 1.00 98.06 88 TRP A N 1
ATOM 633 C CA . TRP A 1 88 ? 9.906 -2.181 0.930 1.00 98.06 88 TRP A CA 1
ATOM 634 C C . TRP A 1 88 ? 11.063 -3.081 0.485 1.00 98.06 88 TRP A C 1
ATOM 636 O O . TRP A 1 88 ? 11.752 -2.765 -0.484 1.00 98.06 88 TRP A O 1
ATOM 646 N N . ARG A 1 89 ? 11.258 -4.231 1.149 1.00 97.88 89 ARG A N 1
ATOM 647 C CA . ARG A 1 89 ? 12.306 -5.193 0.769 1.00 97.88 89 ARG A CA 1
ATOM 648 C C . ARG A 1 89 ? 12.145 -5.648 -0.675 1.00 97.88 89 ARG A C 1
ATOM 650 O O . ARG A 1 89 ? 13.121 -5.624 -1.412 1.00 97.88 89 ARG A O 1
ATOM 657 N N . ARG A 1 90 ? 10.919 -5.969 -1.095 1.00 95.56 90 ARG A N 1
ATOM 658 C CA . ARG A 1 90 ? 10.617 -6.379 -2.470 1.00 95.56 90 ARG A CA 1
ATOM 659 C C . ARG A 1 90 ? 10.997 -5.302 -3.490 1.00 95.56 90 ARG A C 1
ATOM 661 O O . ARG A 1 90 ? 11.582 -5.621 -4.524 1.00 95.56 90 ARG A O 1
ATOM 668 N N . ALA A 1 91 ? 10.694 -4.035 -3.210 1.00 95.12 91 ALA A N 1
ATOM 669 C CA . ALA A 1 91 ? 11.078 -2.924 -4.080 1.00 95.12 91 ALA A CA 1
ATOM 670 C C . ALA A 1 91 ? 12.605 -2.733 -4.143 1.00 95.12 91 ALA A C 1
ATOM 672 O O . ALA A 1 91 ? 13.159 -2.581 -5.232 1.00 95.12 91 ALA A O 1
ATOM 673 N N . VAL A 1 92 ? 13.298 -2.820 -3.002 1.00 96.69 92 VAL A N 1
ATOM 674 C CA . VAL A 1 92 ? 14.770 -2.756 -2.941 1.00 96.69 92 VAL A CA 1
ATOM 675 C C . VAL A 1 92 ? 15.411 -3.924 -3.692 1.00 96.69 92 VAL A C 1
ATOM 677 O O . VAL A 1 92 ? 16.330 -3.710 -4.482 1.00 96.69 92 VAL A O 1
ATOM 680 N N . ASP A 1 93 ? 14.914 -5.145 -3.489 1.00 94.94 93 ASP A N 1
ATOM 681 C CA . ASP A 1 93 ? 15.368 -6.345 -4.194 1.00 94.94 93 ASP A CA 1
ATOM 682 C C . ASP A 1 93 ? 15.254 -6.153 -5.709 1.00 94.94 93 ASP A C 1
ATOM 684 O O . ASP A 1 93 ? 16.232 -6.371 -6.429 1.00 94.94 93 ASP A O 1
ATOM 688 N N . ARG A 1 94 ? 14.103 -5.659 -6.187 1.00 92.94 94 ARG A N 1
ATOM 689 C CA . ARG A 1 94 ? 13.859 -5.397 -7.612 1.00 92.94 94 ARG A CA 1
ATOM 690 C C . ARG A 1 94 ? 14.886 -4.433 -8.210 1.00 92.94 94 ARG A C 1
ATOM 692 O O . ARG A 1 94 ? 15.461 -4.758 -9.256 1.00 92.94 94 ARG A O 1
ATOM 699 N N . VAL A 1 95 ? 15.110 -3.282 -7.566 1.00 93.75 95 VAL A N 1
ATOM 700 C CA . VAL A 1 95 ? 16.062 -2.248 -8.026 1.00 93.75 95 VAL A CA 1
ATOM 701 C C . VAL A 1 95 ? 17.496 -2.778 -8.004 1.00 93.75 95 VAL A C 1
ATOM 703 O O . VAL A 1 95 ? 18.271 -2.500 -8.914 1.00 93.75 95 VAL A O 1
ATOM 706 N N . GLN A 1 96 ? 17.839 -3.603 -7.013 1.00 94.69 96 GLN A N 1
ATOM 707 C CA . GLN A 1 96 ? 19.158 -4.232 -6.891 1.00 94.69 96 GLN A CA 1
ATOM 708 C C . GLN A 1 96 ? 19.338 -5.462 -7.798 1.00 94.69 96 GLN A C 1
ATOM 710 O O . GLN A 1 96 ? 20.339 -6.167 -7.691 1.00 94.69 96 GLN A O 1
ATOM 715 N N . GLY A 1 97 ? 18.386 -5.736 -8.694 1.00 91.25 97 GLY A N 1
ATOM 716 C CA . GLY A 1 97 ? 18.487 -6.836 -9.651 1.00 91.25 97 GLY A CA 1
ATOM 717 C C . GLY A 1 97 ? 18.190 -8.219 -9.069 1.00 91.25 97 GLY A C 1
ATOM 718 O O . GLY A 1 97 ? 18.346 -9.210 -9.779 1.00 91.25 97 GLY A O 1
ATOM 719 N N . ARG A 1 98 ? 17.750 -8.307 -7.809 1.00 90.75 98 ARG A N 1
ATOM 720 C CA . ARG A 1 98 ? 17.351 -9.563 -7.164 1.00 90.75 98 ARG A CA 1
ATOM 721 C C . ARG A 1 98 ? 15.905 -9.927 -7.502 1.00 90.75 98 ARG A C 1
ATOM 723 O O . ARG A 1 98 ? 15.093 -9.080 -7.876 1.00 90.75 98 ARG A O 1
ATOM 730 N N . GLY A 1 99 ? 15.591 -11.211 -7.347 1.00 79.12 99 GLY A N 1
ATOM 731 C CA . GLY A 1 99 ? 14.278 -11.764 -7.670 1.00 79.12 99 GLY A CA 1
ATOM 732 C C . GLY A 1 99 ? 14.037 -11.908 -9.180 1.00 79.12 99 GLY A C 1
ATOM 733 O O . GLY A 1 99 ? 14.967 -11.757 -9.979 1.00 79.12 99 GLY A O 1
ATOM 734 N N . PRO A 1 100 ? 12.797 -12.228 -9.588 1.00 74.88 100 PRO A N 1
ATOM 735 C CA . PRO A 1 100 ? 12.449 -12.416 -10.992 1.00 74.88 100 PRO A CA 1
ATOM 736 C C . PRO A 1 100 ? 12.831 -11.202 -11.847 1.00 74.88 100 PRO A C 1
ATOM 738 O O . PRO A 1 100 ? 12.776 -10.063 -11.378 1.00 74.88 100 PRO A O 1
ATOM 741 N N . ALA A 1 101 ? 13.173 -11.436 -13.121 1.00 64.56 101 ALA A N 1
ATOM 742 C CA . ALA A 1 101 ? 13.475 -10.368 -14.084 1.00 64.56 101 ALA A CA 1
ATOM 743 C C . ALA A 1 101 ? 12.375 -9.294 -14.133 1.00 64.56 101 ALA A C 1
ATOM 745 O O . ALA A 1 101 ? 12.676 -8.116 -14.301 1.00 64.56 101 ALA A O 1
ATOM 746 N N . GLY A 1 102 ? 11.132 -9.708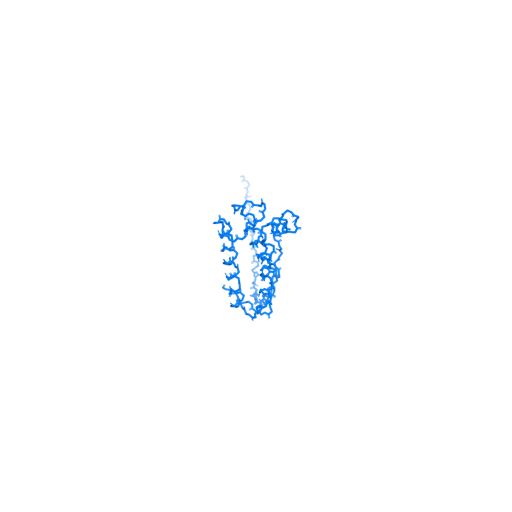 -13.855 1.00 62.44 102 GLY A N 1
ATOM 747 C CA . GLY A 1 102 ? 10.040 -8.816 -13.501 1.00 62.44 102 GLY A CA 1
ATOM 748 C C . GLY A 1 102 ? 9.612 -7.949 -14.674 1.00 62.44 102 GLY A C 1
ATOM 749 O O . GLY A 1 102 ? 9.763 -6.729 -14.604 1.00 62.44 102 GLY A O 1
ATOM 750 N N . GLY A 1 103 ? 9.063 -8.606 -15.700 1.00 68.25 103 GLY A N 1
ATOM 751 C CA . GLY A 1 103 ? 8.411 -7.977 -16.843 1.00 68.25 103 GLY A CA 1
ATOM 752 C C . GLY A 1 103 ? 9.336 -7.126 -17.710 1.00 68.25 103 GLY A C 1
ATOM 753 O O . GLY A 1 103 ? 10.557 -7.224 -17.666 1.00 68.25 103 GLY A O 1
ATOM 754 N N . ASP A 1 104 ? 8.712 -6.284 -18.517 1.00 81.25 104 ASP A N 1
ATOM 755 C CA . ASP A 1 104 ? 9.318 -5.311 -19.429 1.00 81.25 104 ASP A CA 1
ATOM 756 C C . ASP A 1 104 ? 9.380 -3.891 -18.826 1.00 81.25 104 ASP A C 1
ATOM 758 O O . ASP A 1 104 ? 9.782 -2.936 -19.490 1.00 81.25 104 ASP A O 1
ATOM 762 N N . LEU A 1 105 ? 8.988 -3.737 -17.557 1.00 89.81 105 LEU A N 1
ATOM 763 C CA . LEU A 1 105 ? 9.148 -2.497 -16.804 1.00 89.81 105 LEU A CA 1
ATOM 764 C C . LEU A 1 105 ? 10.586 -2.362 -16.301 1.00 89.81 105 LEU A C 1
ATOM 766 O O . LEU A 1 105 ? 11.182 -3.327 -15.818 1.00 89.81 105 LEU A O 1
ATOM 770 N N . SER A 1 106 ? 11.119 -1.137 -16.331 1.00 90.94 106 SER A N 1
ATOM 771 C CA . SER A 1 106 ? 12.436 -0.837 -15.762 1.00 90.94 106 SER A CA 1
ATOM 772 C C . SER A 1 106 ? 12.517 -1.273 -14.295 1.00 90.94 106 SER A C 1
ATOM 774 O O . SER A 1 106 ? 11.554 -1.167 -13.529 1.00 90.94 106 SER A O 1
ATOM 776 N N . ARG A 1 107 ? 13.687 -1.761 -13.877 1.00 89.94 107 ARG A N 1
ATOM 777 C CA . ARG A 1 107 ? 13.937 -2.123 -12.473 1.00 89.94 107 ARG A CA 1
ATOM 778 C C . ARG A 1 107 ? 13.934 -0.912 -11.544 1.00 89.94 107 ARG A C 1
ATOM 780 O O . ARG A 1 107 ? 13.586 -1.074 -10.384 1.00 89.94 107 ARG A O 1
ATOM 787 N N . GLY A 1 108 ? 14.296 0.264 -12.060 1.00 91.50 108 GLY A N 1
ATOM 788 C CA . GLY A 1 108 ? 14.277 1.536 -11.331 1.00 91.50 108 GLY A CA 1
ATOM 789 C C . GLY A 1 108 ? 12.946 2.287 -11.402 1.00 91.50 108 GLY A C 1
ATOM 790 O O . GLY A 1 108 ? 12.870 3.402 -10.906 1.00 91.50 108 GLY A O 1
ATOM 791 N N . ASP A 1 109 ? 11.922 1.714 -12.042 1.00 94.00 109 ASP A N 1
ATOM 792 C CA . ASP A 1 109 ? 10.571 2.277 -12.039 1.00 94.00 109 ASP A CA 1
ATOM 793 C C . ASP A 1 109 ? 9.976 2.163 -10.629 1.00 94.00 109 ASP A C 1
ATOM 795 O O . ASP A 1 109 ? 9.858 1.060 -10.086 1.00 94.00 109 ASP A O 1
ATOM 799 N N . ASP A 1 110 ? 9.626 3.297 -10.031 1.00 96.06 110 ASP A N 1
ATOM 800 C CA . ASP A 1 110 ? 9.089 3.403 -8.676 1.00 96.06 110 ASP A CA 1
ATOM 801 C C . ASP A 1 110 ? 7.560 3.272 -8.630 1.00 96.06 110 ASP A C 1
ATOM 803 O O . ASP A 1 110 ? 6.995 2.990 -7.567 1.00 96.06 110 ASP A O 1
ATOM 807 N N . ARG A 1 111 ? 6.881 3.394 -9.778 1.00 97.50 111 ARG A N 1
ATOM 808 C CA . ARG A 1 111 ? 5.417 3.306 -9.876 1.00 97.50 111 ARG A CA 1
ATOM 809 C C . ARG A 1 111 ? 4.850 1.998 -9.307 1.00 97.50 111 ARG A C 1
ATOM 811 O O . ARG A 1 111 ? 3.825 2.078 -8.633 1.00 97.50 111 ARG A O 1
ATOM 818 N N . PRO A 1 112 ? 5.476 0.815 -9.486 1.00 96.69 112 PRO A N 1
ATOM 819 C CA . PRO A 1 112 ? 5.055 -0.408 -8.803 1.00 96.69 112 PRO A CA 1
ATOM 820 C C . PRO A 1 112 ? 4.989 -0.276 -7.277 1.00 96.69 112 PRO A C 1
ATOM 822 O O . PRO A 1 112 ? 3.973 -0.615 -6.674 1.00 96.69 112 PRO A O 1
ATOM 825 N N . LEU A 1 113 ? 6.045 0.258 -6.648 1.00 97.69 113 LEU A N 1
ATOM 826 C CA . LEU A 1 113 ? 6.084 0.477 -5.199 1.00 97.69 113 LEU A CA 1
ATOM 827 C C . LEU A 1 113 ? 5.036 1.512 -4.780 1.00 97.69 113 LEU A C 1
ATOM 829 O O . LEU A 1 113 ? 4.326 1.310 -3.794 1.00 97.69 113 LEU A O 1
ATOM 833 N N . TYR A 1 114 ? 4.940 2.609 -5.530 1.00 98.56 114 TYR A N 1
ATOM 834 C CA . TYR A 1 114 ? 3.999 3.688 -5.266 1.00 98.56 114 TYR A CA 1
ATOM 835 C C . TYR A 1 114 ? 2.547 3.195 -5.249 1.00 98.56 114 TYR A C 1
ATOM 837 O O . TYR A 1 114 ? 1.858 3.365 -4.240 1.00 98.56 114 TYR A O 1
ATOM 845 N N . TRP A 1 115 ? 2.102 2.538 -6.325 1.00 98.75 115 TRP A N 1
ATOM 846 C CA . TRP A 1 115 ? 0.725 2.061 -6.447 1.00 98.75 115 TRP A CA 1
ATOM 847 C C . TRP A 1 115 ? 0.412 0.940 -5.459 1.00 98.75 115 TRP A C 1
ATOM 849 O O . TRP A 1 115 ? -0.664 0.942 -4.868 1.00 98.75 115 TRP A O 1
ATOM 859 N N . ALA A 1 116 ? 1.355 0.029 -5.202 1.00 98.56 116 ALA A N 1
ATOM 860 C CA . ALA A 1 116 ? 1.153 -1.038 -4.224 1.00 98.56 116 ALA A CA 1
ATOM 861 C C . ALA A 1 116 ? 0.988 -0.484 -2.802 1.00 98.56 116 ALA A C 1
ATOM 863 O O . ALA A 1 116 ? 0.062 -0.870 -2.087 1.00 98.56 116 ALA A O 1
ATOM 864 N N . ARG A 1 117 ? 1.838 0.477 -2.406 1.00 98.69 117 ARG A N 1
ATOM 865 C CA . ARG A 1 117 ? 1.717 1.164 -1.111 1.00 98.69 117 ARG A CA 1
ATOM 866 C C . ARG A 1 117 ? 0.383 1.895 -1.004 1.00 98.69 117 ARG A C 1
ATOM 868 O O . ARG A 1 117 ? -0.267 1.804 0.030 1.00 98.69 117 ARG A O 1
ATOM 875 N N . LEU A 1 118 ? -0.026 2.598 -2.060 1.00 98.56 118 LEU A N 1
ATOM 876 C CA . LEU A 1 118 ? -1.302 3.306 -2.086 1.00 98.56 118 LEU A CA 1
ATOM 877 C C . LEU A 1 118 ? -2.492 2.341 -1.964 1.00 98.56 118 LEU A C 1
ATOM 879 O O . LEU A 1 118 ? -3.437 2.629 -1.237 1.00 98.56 118 LEU A O 1
ATOM 883 N N . GLY A 1 119 ? -2.415 1.169 -2.602 1.00 98.69 119 GLY A N 1
ATOM 884 C CA . GLY A 1 119 ? -3.391 0.093 -2.434 1.00 98.69 119 GLY A CA 1
ATOM 885 C C . GLY A 1 119 ? -3.482 -0.389 -0.987 1.00 98.69 119 GLY A C 1
ATOM 886 O O . GLY A 1 119 ? -4.583 -0.490 -0.450 1.00 98.69 119 GLY A O 1
ATOM 887 N N . MET A 1 120 ? -2.343 -0.604 -0.319 1.00 98.81 120 MET A N 1
ATOM 888 C CA . MET A 1 120 ? -2.325 -0.930 1.114 1.00 98.81 120 MET A CA 1
ATOM 889 C C . MET A 1 120 ? -2.933 0.189 1.971 1.00 98.81 120 MET A C 1
ATOM 891 O O . MET A 1 120 ? -3.677 -0.099 2.904 1.00 98.81 120 MET A O 1
ATOM 895 N N . THR A 1 121 ? -2.655 1.461 1.665 1.00 98.38 121 THR A N 1
ATOM 896 C CA . THR A 1 121 ? -3.244 2.601 2.388 1.00 98.38 121 THR A CA 1
ATOM 897 C C . THR A 1 121 ? -4.763 2.646 2.228 1.00 98.38 121 THR A C 1
ATOM 899 O O . THR A 1 121 ? -5.457 2.731 3.240 1.00 98.38 121 THR A O 1
ATOM 902 N N . ARG A 1 122 ? -5.284 2.476 1.004 1.00 98.38 122 ARG A N 1
ATOM 903 C CA . ARG A 1 122 ? -6.733 2.399 0.751 1.00 98.38 122 ARG A CA 1
ATOM 904 C C . ARG A 1 122 ? -7.371 1.245 1.525 1.00 98.38 122 ARG A C 1
ATOM 906 O O . ARG A 1 122 ? -8.395 1.442 2.171 1.00 98.38 122 ARG A O 1
ATOM 913 N N . VAL A 1 123 ? -6.750 0.062 1.498 1.00 98.38 123 VAL A N 1
ATOM 914 C CA . VAL A 1 123 ? -7.205 -1.109 2.267 1.00 98.38 123 VAL A CA 1
ATOM 915 C C . VAL A 1 123 ? -7.265 -0.791 3.760 1.00 98.38 123 VAL A C 1
ATOM 917 O O . VAL A 1 123 ? -8.290 -1.041 4.386 1.00 98.38 123 VAL A O 1
ATOM 920 N N . LEU A 1 124 ? -6.201 -0.217 4.328 1.00 97.12 124 LEU A N 1
ATOM 921 C CA . LEU A 1 124 ? -6.152 0.118 5.752 1.00 97.12 124 LEU A CA 1
ATOM 922 C C . LEU A 1 124 ? -7.206 1.167 6.129 1.00 97.12 124 LEU A C 1
ATOM 924 O O . LEU A 1 124 ? -7.857 1.023 7.157 1.00 97.12 124 LEU A O 1
ATOM 928 N N . GLY A 1 125 ? -7.400 2.193 5.297 1.00 96.19 125 GLY A N 1
ATOM 929 C CA . GLY A 1 125 ? -8.403 3.233 5.535 1.00 96.19 125 GLY A CA 1
ATOM 930 C C . GLY A 1 125 ? -9.842 2.718 5.461 1.00 96.19 125 GLY A C 1
ATOM 931 O O . GLY A 1 125 ? -10.718 3.243 6.141 1.00 96.19 125 GLY A O 1
ATOM 932 N N . GLN A 1 126 ? -10.101 1.684 4.658 1.00 95.38 126 GLN A N 1
ATOM 933 C CA . GLN A 1 126 ? -11.432 1.086 4.506 1.00 95.38 126 GLN A CA 1
ATOM 934 C C . GLN A 1 126 ? -11.698 -0.079 5.465 1.00 95.38 126 GLN A C 1
ATOM 936 O O . GLN A 1 126 ? -12.844 -0.515 5.601 1.00 95.38 126 GLN A O 1
ATOM 941 N N . TRP A 1 127 ? -10.655 -0.604 6.105 1.00 95.94 127 TRP A N 1
ATOM 942 C CA . TRP A 1 127 ? -10.754 -1.732 7.015 1.00 95.94 127 TRP A CA 1
ATOM 943 C C . TRP A 1 127 ? -11.511 -1.350 8.292 1.00 95.94 127 TRP A C 1
ATOM 945 O O . TRP A 1 127 ? -11.234 -0.337 8.929 1.00 95.94 127 TRP A O 1
ATOM 955 N N . GLN A 1 128 ? -12.471 -2.195 8.666 1.00 93.38 128 GLN A N 1
ATOM 956 C CA . GLN A 1 128 ? -13.289 -2.051 9.868 1.00 93.38 128 GLN A CA 1
ATOM 957 C C . GLN A 1 128 ? -12.997 -3.237 10.798 1.00 93.38 128 GLN A C 1
ATOM 959 O O . GLN A 1 128 ? -13.453 -4.350 10.515 1.00 93.38 128 GLN A O 1
ATOM 964 N N . PRO A 1 129 ? -12.209 -3.054 11.871 1.00 93.19 129 PRO A N 1
ATOM 965 C CA . PRO A 1 129 ? -11.910 -4.134 12.804 1.00 93.19 129 PRO A CA 1
ATOM 966 C C . PRO A 1 129 ? -13.160 -4.585 13.564 1.00 93.19 129 PRO A C 1
ATOM 968 O O . PRO A 1 129 ? -13.967 -3.773 14.007 1.00 93.19 129 PRO A O 1
ATOM 971 N N . GLY A 1 130 ? -13.269 -5.894 13.809 1.00 91.44 130 GLY A N 1
ATOM 972 C CA . GLY A 1 130 ? -14.289 -6.476 14.694 1.00 91.44 130 GLY A CA 1
ATOM 973 C C . GLY A 1 130 ? -13.996 -6.301 16.191 1.00 91.44 130 GLY A C 1
ATOM 974 O O . GLY A 1 130 ? -14.635 -6.940 17.022 1.00 91.44 130 GLY A O 1
ATOM 975 N N . PHE A 1 131 ? -13.002 -5.486 16.537 1.00 91.38 131 PHE A N 1
ATOM 976 C CA . PHE A 1 131 ? -12.549 -5.209 17.896 1.00 91.38 131 PHE A CA 1
ATOM 977 C C . PHE A 1 131 ? -12.381 -3.695 18.082 1.00 91.38 131 PHE A C 1
ATOM 979 O O . PHE A 1 131 ? -12.137 -2.983 17.105 1.00 91.38 131 PHE A O 1
ATOM 986 N N . PRO A 1 132 ? -12.503 -3.182 19.318 1.00 88.06 132 PRO A N 1
ATOM 987 C CA . PRO A 1 132 ? -12.341 -1.758 19.572 1.00 88.06 132 PRO A CA 1
ATOM 988 C C . PRO A 1 132 ? -10.903 -1.315 19.288 1.00 88.06 132 PRO A C 1
ATOM 990 O O . PRO A 1 132 ? -9.942 -1.968 19.703 1.00 88.06 132 PRO A O 1
ATOM 993 N N . LEU A 1 133 ? -10.767 -0.179 18.611 1.00 85.38 133 LEU A N 1
ATOM 994 C CA . LEU A 1 133 ? -9.523 0.577 18.566 1.00 85.38 133 LEU A CA 1
ATOM 995 C C . LEU A 1 133 ? -9.555 1.577 19.721 1.00 85.38 133 LEU A C 1
ATOM 997 O O . LEU A 1 133 ? -10.545 2.280 19.904 1.00 85.38 133 LEU A O 1
ATOM 1001 N N . THR A 1 134 ? -8.503 1.601 20.531 1.00 77.81 134 THR A N 1
ATOM 1002 C CA . THR A 1 134 ? -8.308 2.662 21.519 1.00 77.81 134 THR A CA 1
ATOM 1003 C C . THR A 1 134 ? -7.666 3.852 20.829 1.00 77.81 134 THR A C 1
ATOM 1005 O O . THR A 1 134 ? -6.752 3.661 20.025 1.00 77.81 134 THR A O 1
ATOM 1008 N N . ASP A 1 135 ? -8.106 5.061 21.166 1.00 69.81 135 ASP A N 1
ATOM 1009 C CA . ASP A 1 135 ? -7.374 6.265 20.783 1.00 69.81 135 ASP A CA 1
ATOM 1010 C C . ASP A 1 135 ? -5.946 6.195 21.352 1.00 69.81 135 ASP A C 1
ATOM 1012 O O . ASP A 1 135 ? -5.729 5.671 22.451 1.00 69.81 135 ASP A O 1
ATOM 1016 N N . ALA A 1 136 ? -4.981 6.664 20.561 1.00 56.66 136 ALA A N 1
ATOM 1017 C CA . ALA A 1 136 ? -3.568 6.741 20.928 1.00 56.66 136 ALA A CA 1
ATOM 1018 C C . ALA A 1 136 ? -3.222 8.111 21.521 1.00 56.66 136 ALA A C 1
ATOM 1020 O O . ALA A 1 136 ? -3.779 9.121 21.031 1.00 56.66 136 ALA A O 1
#